Protein AF-A0A535F4F2-F1 (afdb_monomer_lite)

Sequence (66 aa):
RSSPAVFNGVVYAGSDDHKLYAIKADTGGTLWTVRTEGRVRSSPAVVNGIVYVGSEDHKLYAVKAD

Secondary structure (DSSP, 8-state):
----EEETTEEEEEETTTEEEEEETTT--EEEEEE-SS---SPPEEETTEEEEE-TTS-EEEEE--

Radius of gyration: 10.67 Å; chains: 1; bounding box: 25×22×25 Å

pLDDT: mean 96.88, std 4.73, range [70.5, 98.62]

Foldseek 3Di:
DEDWDDDPQWIWDWAQVQWIWTARNPPRHTPDIDGHPAGFRYYWDDDPQWIWTDGPVRDIDIHGND

Structure (mmCIF, N/CA/C/O backbone):
data_AF-A0A535F4F2-F1
#
_entry.id   AF-A0A535F4F2-F1
#
loop_
_atom_site.group_PDB
_atom_site.id
_atom_site.type_symbol
_atom_site.label_atom_id
_atom_site.label_alt_id
_atom_site.label_comp_id
_atom_site.label_asym_id
_atom_site.label_entity_id
_atom_site.label_seq_id
_atom_site.pdbx_PDB_ins_code
_atom_site.Cartn_x
_atom_site.Cartn_y
_atom_site.Cartn_z
_atom_site.occupancy
_atom_site.B_iso_or_equiv
_atom_site.auth_seq_id
_atom_site.auth_comp_id
_atom_site.auth_asym_id
_atom_site.auth_atom_id
_atom_site.pdbx_PDB_model_num
ATOM 1 N N . ARG A 1 1 ? 2.733 8.458 -8.544 1.00 70.50 1 ARG A N 1
ATOM 2 C CA . ARG A 1 1 ? 1.551 8.798 -7.717 1.00 70.50 1 ARG A CA 1
ATOM 3 C C . ARG A 1 1 ? 0.703 7.542 -7.623 1.00 70.50 1 ARG A C 1
ATOM 5 O O . ARG A 1 1 ? 0.201 7.115 -8.652 1.00 70.50 1 ARG A O 1
ATOM 12 N N . SER A 1 2 ? 0.624 6.938 -6.444 1.00 84.56 2 SER A N 1
ATOM 13 C CA . SER A 1 2 ? -0.217 5.774 -6.145 1.00 84.56 2 SER A CA 1
ATOM 14 C C . SER A 1 2 ? -1.445 6.197 -5.338 1.00 84.56 2 SER A C 1
ATOM 16 O O . SER A 1 2 ? -1.474 7.299 -4.780 1.00 84.56 2 SER A O 1
ATOM 18 N N . SER A 1 3 ? -2.448 5.323 -5.279 1.00 95.81 3 SER A N 1
ATOM 19 C CA . SER A 1 3 ? -3.530 5.407 -4.294 1.00 95.81 3 SER A CA 1
ATOM 20 C C . SER A 1 3 ? -3.225 4.473 -3.118 1.00 95.81 3 SER A C 1
ATOM 22 O O . SER A 1 3 ? -2.666 3.397 -3.344 1.00 95.81 3 SER A O 1
ATOM 24 N N . PRO A 1 4 ? -3.583 4.843 -1.878 1.00 97.00 4 PRO A N 1
ATOM 25 C CA . PRO A 1 4 ? -3.489 3.936 -0.739 1.00 97.00 4 PRO A CA 1
ATOM 26 C C . PRO A 1 4 ? -4.566 2.840 -0.799 1.00 97.00 4 PRO A C 1
ATOM 28 O O . PRO A 1 4 ? -5.591 3.005 -1.464 1.00 97.00 4 PRO A O 1
ATOM 31 N N . ALA A 1 5 ? -4.358 1.753 -0.054 1.00 98.12 5 ALA A N 1
ATOM 32 C CA . ALA A 1 5 ? -5.364 0.718 0.206 1.00 98.12 5 ALA A CA 1
ATOM 33 C C . ALA A 1 5 ? -5.722 0.683 1.694 1.00 98.12 5 ALA A C 1
ATOM 35 O O . ALA A 1 5 ? -4.867 0.950 2.534 1.00 98.12 5 ALA A O 1
ATOM 36 N N . VAL A 1 6 ? -6.966 0.337 2.030 1.00 97.62 6 VAL A N 1
ATOM 37 C CA . VAL A 1 6 ? -7.421 0.224 3.424 1.00 97.62 6 VAL A CA 1
ATOM 38 C C . VAL A 1 6 ? -7.988 -1.167 3.670 1.00 97.62 6 VAL A C 1
ATOM 40 O O . VAL A 1 6 ? -8.829 -1.633 2.905 1.00 97.62 6 VAL A O 1
ATOM 43 N N . PHE A 1 7 ? -7.544 -1.821 4.741 1.00 97.69 7 PHE A N 1
ATOM 44 C CA .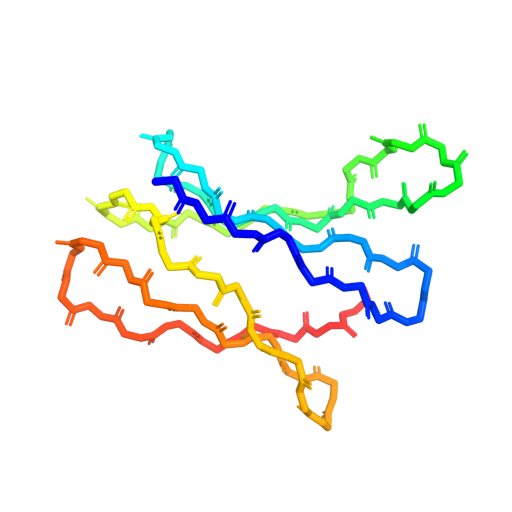 PHE A 1 7 ? -8.054 -3.119 5.184 1.00 97.69 7 PHE A CA 1
ATOM 45 C C . PHE A 1 7 ? -7.978 -3.200 6.712 1.00 97.69 7 PHE A C 1
ATOM 47 O O . PHE A 1 7 ? -6.966 -2.825 7.295 1.00 97.69 7 PHE A O 1
ATOM 54 N N . ASN A 1 8 ? -9.061 -3.636 7.366 1.00 96.56 8 ASN A N 1
ATOM 55 C CA . ASN A 1 8 ? -9.152 -3.798 8.826 1.00 96.56 8 ASN A CA 1
ATOM 56 C C . ASN A 1 8 ? -8.647 -2.599 9.658 1.00 96.56 8 ASN A C 1
ATOM 58 O O . ASN A 1 8 ? -7.973 -2.768 10.668 1.00 96.56 8 ASN A O 1
ATOM 62 N N . GLY A 1 9 ? -8.972 -1.372 9.241 1.00 97.25 9 GLY A N 1
ATOM 63 C CA . GLY A 1 9 ? -8.567 -0.163 9.971 1.00 97.25 9 GLY A CA 1
ATOM 64 C C . GLY A 1 9 ? -7.094 0.224 9.792 1.00 97.25 9 GLY A C 1
ATOM 65 O O . GLY A 1 9 ? -6.607 1.101 10.504 1.00 97.25 9 GLY A O 1
ATOM 66 N N . VAL A 1 10 ? -6.394 -0.382 8.830 1.00 98.50 10 VAL A N 1
ATOM 67 C CA . VAL A 1 10 ? -5.012 -0.055 8.472 1.00 98.50 10 VAL A CA 1
ATOM 68 C C . VAL A 1 10 ? -4.959 0.491 7.049 1.00 98.50 10 VAL A C 1
ATOM 70 O O . VAL A 1 10 ? -5.538 -0.080 6.126 1.00 98.50 10 VAL A O 1
ATOM 73 N N . VAL A 1 11 ? -4.265 1.613 6.878 1.00 98.31 11 VAL A N 1
ATOM 74 C CA . VAL A 1 11 ? -3.940 2.242 5.597 1.00 98.31 11 VAL A CA 1
ATOM 75 C C . VAL A 1 11 ? -2.566 1.756 5.148 1.00 98.31 11 VAL A C 1
ATOM 77 O O . VAL A 1 11 ? -1.586 1.895 5.879 1.00 98.31 11 VAL A O 1
ATOM 80 N N . TYR A 1 12 ? -2.484 1.250 3.924 1.00 98.38 12 TYR A N 1
ATOM 81 C CA . TYR A 1 12 ? -1.246 0.842 3.275 1.00 98.38 12 TYR A CA 1
ATOM 82 C C . TYR A 1 12 ? -0.895 1.810 2.152 1.00 98.38 12 TYR A C 1
ATOM 84 O O . TYR A 1 12 ? -1.729 2.091 1.285 1.00 98.38 12 TYR A O 1
ATOM 92 N N . ALA A 1 13 ? 0.340 2.305 2.145 1.00 98.00 13 ALA A N 1
ATOM 93 C CA . ALA A 1 13 ? 0.799 3.277 1.158 1.00 98.00 13 ALA A CA 1
ATOM 94 C C . ALA A 1 13 ? 2.261 3.042 0.765 1.00 98.00 13 ALA A C 1
ATOM 96 O O . ALA A 1 13 ? 3.139 2.932 1.619 1.00 98.00 13 ALA A O 1
ATOM 97 N N . GLY A 1 14 ? 2.515 2.984 -0.541 1.00 97.62 14 GLY A N 1
ATOM 98 C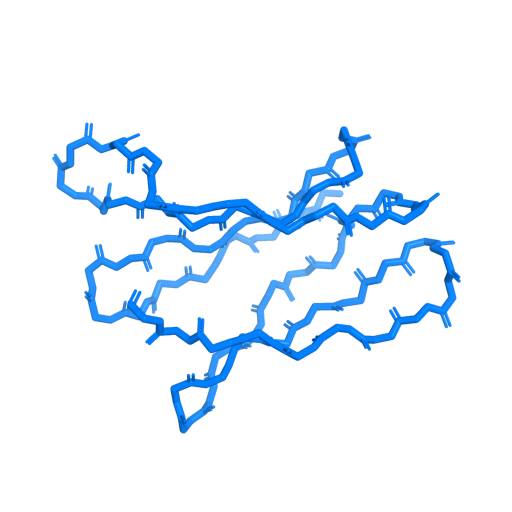 CA . GLY A 1 14 ? 3.865 3.063 -1.092 1.00 97.62 14 GLY A CA 1
ATOM 99 C C . GLY A 1 14 ? 4.360 4.509 -1.153 1.00 97.62 14 GLY A C 1
ATOM 100 O O . GLY A 1 14 ? 3.559 5.429 -1.332 1.00 97.62 14 GLY A O 1
ATOM 101 N N . SER A 1 15 ? 5.668 4.706 -1.008 1.00 97.19 15 SER A N 1
ATOM 102 C CA . SER A 1 15 ? 6.302 6.021 -0.981 1.00 97.19 15 SER A CA 1
ATOM 103 C C . SER A 1 15 ? 7.602 6.074 -1.801 1.00 97.19 15 SER A C 1
ATOM 105 O O . SER A 1 15 ? 8.274 5.066 -2.047 1.00 97.19 15 SER A O 1
ATOM 107 N N . ASP A 1 16 ? 7.962 7.286 -2.230 1.00 97.69 16 ASP A N 1
ATOM 108 C CA . ASP A 1 16 ? 9.188 7.592 -2.981 1.00 97.69 16 ASP A CA 1
ATOM 109 C C . ASP A 1 16 ? 10.460 7.515 -2.114 1.00 97.69 16 ASP A C 1
ATOM 111 O O . ASP A 1 16 ? 11.565 7.570 -2.648 1.00 97.69 16 ASP A O 1
ATOM 115 N N . ASP A 1 17 ? 10.323 7.341 -0.798 1.00 97.88 17 ASP A N 1
ATOM 116 C CA . ASP A 1 17 ? 11.420 7.122 0.157 1.00 97.88 17 ASP A CA 1
ATOM 117 C C . ASP A 1 17 ? 11.850 5.645 0.283 1.00 97.88 17 ASP A C 1
ATOM 119 O O . ASP A 1 17 ? 12.538 5.268 1.236 1.00 97.88 17 ASP A O 1
ATOM 123 N N . HIS A 1 18 ? 11.450 4.822 -0.691 1.00 98.00 18 HIS A N 1
ATOM 124 C CA . HIS A 1 18 ? 11.747 3.390 -0.779 1.00 98.00 18 HIS A CA 1
ATOM 125 C C . HIS A 1 18 ? 11.105 2.560 0.340 1.00 98.00 18 HIS A C 1
ATOM 127 O O . HIS A 1 18 ? 11.728 1.656 0.908 1.00 98.00 18 HIS A O 1
ATOM 133 N N . LYS A 1 19 ? 9.858 2.890 0.703 1.00 98.19 19 LYS A N 1
ATOM 134 C CA . LYS A 1 19 ? 9.111 2.157 1.728 1.00 98.19 19 LYS A CA 1
ATOM 135 C C . LYS A 1 19 ? 7.654 1.898 1.359 1.00 98.19 19 LYS A C 1
ATOM 137 O O . LYS A 1 19 ? 6.988 2.716 0.723 1.00 98.19 19 LYS A O 1
ATOM 142 N N . LEU A 1 20 ? 7.156 0.765 1.851 1.00 98.25 20 LEU A N 1
ATOM 143 C CA . LEU A 1 20 ? 5.738 0.498 2.081 1.00 98.25 20 LEU A CA 1
ATOM 144 C C . LEU A 1 20 ? 5.422 0.790 3.551 1.00 98.25 20 LEU A C 1
ATOM 146 O O . LEU A 1 20 ? 6.099 0.278 4.444 1.00 98.25 20 LEU A O 1
ATOM 150 N N . TYR A 1 21 ? 4.380 1.575 3.790 1.00 98.19 21 TYR A N 1
ATOM 151 C CA . TYR A 1 21 ? 3.883 1.929 5.114 1.00 98.19 21 TYR A CA 1
ATOM 152 C C . TYR A 1 21 ? 2.594 1.181 5.436 1.00 98.19 21 TYR A C 1
ATOM 154 O O . TYR A 1 21 ? 1.736 1.050 4.564 1.00 98.19 21 TYR A O 1
ATOM 162 N N . ALA A 1 22 ? 2.439 0.783 6.699 1.00 98.44 22 ALA A N 1
ATOM 163 C CA . ALA A 1 22 ? 1.163 0.429 7.308 1.00 98.44 22 ALA A CA 1
ATOM 164 C C . ALA A 1 22 ? 0.867 1.388 8.460 1.00 98.44 22 ALA A C 1
ATOM 166 O O . ALA A 1 22 ? 1.677 1.557 9.375 1.00 98.44 22 ALA A O 1
ATOM 167 N N . ILE A 1 23 ? -0.288 2.039 8.403 1.00 98.38 23 ILE A N 1
ATOM 168 C CA . ILE A 1 23 ? -0.649 3.155 9.275 1.00 98.38 23 ILE A CA 1
ATOM 169 C C . ILE A 1 23 ? -2.031 2.887 9.861 1.00 98.38 23 ILE A C 1
ATOM 171 O O . ILE A 1 23 ? -2.958 2.552 9.128 1.00 98.38 23 ILE A O 1
ATOM 175 N N . LYS A 1 24 ? -2.205 3.065 11.170 1.00 98.19 24 LYS A N 1
ATOM 176 C CA . LYS A 1 24 ? -3.527 3.020 11.800 1.00 98.19 24 LYS A CA 1
ATOM 177 C C . LYS A 1 24 ? -4.421 4.124 11.238 1.00 98.19 24 LYS A C 1
ATOM 179 O O . LYS A 1 24 ? -4.060 5.299 11.294 1.00 98.19 24 LYS A O 1
ATOM 184 N N . ALA A 1 25 ? -5.593 3.757 10.730 1.00 97.69 25 ALA A N 1
ATOM 185 C CA . ALA A 1 25 ? -6.505 4.696 10.079 1.00 97.69 25 ALA A CA 1
ATOM 186 C C . ALA A 1 25 ? -7.120 5.723 11.046 1.00 97.69 25 ALA A C 1
ATOM 188 O O . ALA A 1 25 ? -7.471 6.819 10.623 1.00 97.69 25 ALA A O 1
ATOM 189 N N . ASP A 1 26 ? -7.248 5.380 12.330 1.00 97.69 26 ASP A N 1
ATOM 190 C CA . ASP A 1 26 ? -7.879 6.217 13.358 1.00 97.69 26 ASP A CA 1
ATOM 191 C C . ASP A 1 26 ? -6.944 7.280 13.955 1.00 97.69 26 ASP A C 1
ATOM 193 O O . ASP A 1 26 ? -7.379 8.361 14.342 1.00 97.69 26 ASP A O 1
ATOM 197 N N . THR A 1 27 ? -5.652 6.974 14.028 1.00 98.12 27 THR A N 1
ATOM 198 C CA . THR A 1 27 ? -4.657 7.749 14.780 1.00 98.12 27 THR A CA 1
ATOM 199 C C . THR A 1 27 ? -3.523 8.267 13.908 1.00 98.12 27 THR A C 1
ATOM 201 O O . THR A 1 27 ? -2.772 9.137 14.343 1.00 98.12 27 THR A O 1
ATOM 204 N N . GLY A 1 28 ? -3.345 7.726 12.699 1.00 97.62 28 GLY A N 1
ATOM 205 C CA . GLY A 1 28 ? -2.189 8.022 11.850 1.00 97.62 28 GLY A CA 1
ATOM 206 C C . GLY A 1 28 ? -0.876 7.419 12.365 1.00 97.62 28 GLY A C 1
ATOM 207 O O . GLY A 1 28 ? 0.186 7.674 11.798 1.00 97.62 28 GLY A O 1
ATOM 208 N N . GLY A 1 29 ? -0.921 6.615 13.432 1.00 98.25 29 GLY A N 1
ATOM 209 C CA . GLY A 1 29 ? 0.255 5.949 13.984 1.00 98.25 29 GLY A CA 1
ATOM 210 C C . GLY A 1 29 ? 0.801 4.896 13.022 1.00 98.25 29 GLY A C 1
ATOM 211 O O . GLY A 1 29 ? 0.048 4.078 12.499 1.00 98.25 29 GLY A O 1
ATOM 212 N N . THR A 1 30 ? 2.113 4.887 12.795 1.0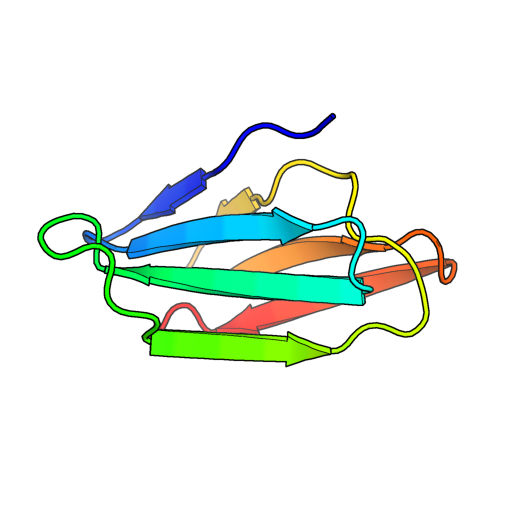0 98.06 30 THR A N 1
ATOM 213 C CA . THR A 1 30 ? 2.757 3.848 11.977 1.00 98.06 30 THR A CA 1
ATOM 214 C C . THR A 1 30 ? 2.777 2.525 12.740 1.00 98.06 30 THR A C 1
ATOM 216 O O . THR A 1 30 ? 3.296 2.466 13.852 1.00 98.06 30 THR A O 1
ATOM 219 N N . LEU A 1 31 ? 2.220 1.470 12.144 1.00 98.00 31 LEU A N 1
ATOM 220 C CA . LEU A 1 31 ? 2.299 0.102 12.664 1.00 98.00 31 LEU A CA 1
ATOM 221 C C . LEU A 1 31 ? 3.636 -0.531 12.296 1.00 98.00 31 LEU A C 1
ATOM 223 O O . LEU A 1 31 ? 4.342 -1.052 13.155 1.00 98.00 31 LEU A O 1
ATOM 227 N N . TRP A 1 32 ? 3.991 -0.455 11.014 1.00 98.44 32 TRP A N 1
ATOM 228 C CA . TRP A 1 32 ? 5.246 -0.974 10.492 1.00 98.44 32 TRP A CA 1
ATOM 229 C C . TRP A 1 32 ? 5.604 -0.329 9.154 1.00 98.44 32 TRP A C 1
ATOM 231 O O . TRP A 1 32 ? 4.781 0.307 8.488 1.00 98.44 32 TRP A O 1
ATOM 241 N N . THR A 1 33 ? 6.861 -0.525 8.753 1.00 98.25 33 THR A N 1
ATOM 242 C CA . THR A 1 33 ? 7.363 -0.164 7.426 1.00 98.25 33 THR A CA 1
ATOM 243 C C . THR A 1 33 ? 8.210 -1.287 6.854 1.00 98.25 33 THR A C 1
ATOM 245 O O . THR A 1 33 ? 9.011 -1.874 7.582 1.00 98.25 33 THR A O 1
ATOM 248 N N . VAL A 1 34 ? 8.114 -1.516 5.548 1.00 98.06 34 VAL A N 1
ATOM 249 C CA . VAL A 1 34 ? 9.017 -2.407 4.808 1.00 98.06 34 VAL A CA 1
ATOM 250 C C . VAL A 1 34 ? 9.850 -1.577 3.847 1.00 98.06 34 VAL A C 1
ATOM 252 O O . VAL A 1 34 ? 9.301 -0.791 3.078 1.00 98.06 34 VAL A O 1
ATOM 255 N N . ARG A 1 35 ? 11.174 -1.749 3.901 1.00 98.31 35 ARG A N 1
ATOM 256 C CA . ARG A 1 35 ? 12.111 -1.096 2.984 1.00 98.31 35 ARG A CA 1
ATOM 257 C C . ARG A 1 35 ? 12.210 -1.882 1.677 1.00 98.31 35 ARG A C 1
ATOM 259 O O . ARG A 1 35 ? 12.338 -3.105 1.689 1.00 98.31 35 ARG A O 1
ATOM 266 N N . THR A 1 36 ? 12.190 -1.155 0.574 1.00 98.19 36 THR A N 1
ATOM 267 C CA . THR A 1 36 ? 12.483 -1.627 -0.780 1.00 98.19 36 THR A CA 1
ATOM 268 C C . THR A 1 36 ? 13.788 -0.988 -1.264 1.00 98.19 36 THR A C 1
ATOM 270 O O . THR A 1 36 ? 14.308 -0.069 -0.628 1.00 98.19 36 THR A O 1
ATOM 273 N N . GLU A 1 37 ? 14.348 -1.463 -2.376 1.00 98.38 37 GLU A N 1
ATOM 274 C CA . GLU A 1 37 ? 15.565 -0.865 -2.961 1.00 98.38 37 GLU A CA 1
ATOM 275 C C . GLU A 1 37 ? 15.240 0.187 -4.036 1.00 98.38 37 GLU A C 1
ATOM 277 O O . GLU A 1 37 ? 16.128 0.841 -4.577 1.00 98.38 37 GLU A O 1
ATOM 282 N N . GLY A 1 38 ? 13.952 0.374 -4.330 1.00 98.38 38 GLY A N 1
ATOM 283 C CA . GLY A 1 38 ? 13.431 1.349 -5.281 1.00 98.38 38 GLY A CA 1
ATOM 284 C C . GLY A 1 38 ? 12.153 2.000 -4.767 1.00 98.38 38 GLY A C 1
ATOM 285 O O . GLY A 1 38 ? 11.623 1.635 -3.718 1.00 98.38 38 GLY A O 1
ATOM 286 N N . ARG A 1 39 ? 11.655 3.011 -5.481 1.00 98.31 39 ARG A N 1
ATOM 287 C CA . ARG A 1 39 ? 10.449 3.747 -5.075 1.00 98.31 39 ARG A CA 1
ATOM 288 C C . ARG A 1 39 ? 9.221 2.859 -5.170 1.00 98.31 39 ARG A C 1
ATOM 290 O O . ARG A 1 39 ? 9.053 2.120 -6.139 1.00 98.31 39 ARG A O 1
ATOM 297 N N . VAL A 1 40 ? 8.311 2.996 -4.215 1.00 98.06 40 VAL A N 1
ATOM 298 C CA . VAL A 1 40 ? 7.071 2.219 -4.192 1.00 98.06 40 VAL A CA 1
ATOM 299 C C . VAL A 1 40 ? 5.941 3.076 -4.754 1.00 98.06 40 VAL A C 1
ATOM 301 O O . VAL A 1 40 ? 5.178 3.706 -4.026 1.00 98.06 40 VAL A O 1
ATOM 304 N N . ARG A 1 41 ? 5.852 3.138 -6.086 1.00 96.88 41 ARG A N 1
ATOM 305 C CA . ARG A 1 41 ? 4.889 4.002 -6.795 1.00 96.88 41 ARG A CA 1
ATOM 306 C C . ARG A 1 41 ? 3.628 3.306 -7.291 1.00 96.88 41 ARG A C 1
ATOM 308 O O . ARG A 1 41 ? 2.762 3.985 -7.845 1.00 96.88 41 ARG A O 1
ATOM 315 N N . SER A 1 42 ? 3.505 1.994 -7.106 1.00 96.69 42 SER A N 1
ATOM 316 C CA . SER A 1 42 ? 2.260 1.273 -7.390 1.00 96.69 42 SER A CA 1
ATOM 317 C C . SER A 1 42 ? 1.249 1.431 -6.251 1.00 96.69 42 SER A C 1
ATOM 319 O O . SER A 1 42 ? 1.640 1.602 -5.096 1.00 96.69 42 SER A O 1
ATOM 321 N N . SER A 1 43 ? -0.044 1.339 -6.564 1.00 97.75 43 SER A N 1
ATOM 322 C CA . SER A 1 43 ? -1.094 1.230 -5.545 1.00 97.75 43 SER A CA 1
ATOM 323 C C . SER A 1 43 ? -1.035 -0.150 -4.873 1.00 97.75 43 SER A C 1
ATOM 325 O O . SER A 1 43 ? -1.001 -1.147 -5.598 1.00 97.75 43 SER A O 1
ATOM 327 N N . PRO A 1 44 ? -1.025 -0.246 -3.529 1.00 98.00 44 PRO A N 1
ATOM 328 C CA . PRO A 1 44 ? -1.083 -1.534 -2.845 1.00 98.00 44 PRO A CA 1
ATOM 329 C C . PRO A 1 44 ? -2.405 -2.268 -3.114 1.00 98.00 44 PRO A C 1
ATOM 331 O O . PRO A 1 44 ? -3.449 -1.635 -3.274 1.00 98.00 44 PRO A O 1
ATOM 334 N N . ALA A 1 45 ? -2.377 -3.600 -3.107 1.00 98.44 45 ALA A N 1
ATOM 335 C CA . ALA A 1 45 ? -3.567 -4.451 -3.146 1.00 98.44 45 ALA A CA 1
ATOM 336 C C . ALA A 1 45 ? -3.568 -5.395 -1.943 1.00 98.44 45 ALA A C 1
ATOM 338 O O . ALA A 1 45 ? -2.533 -5.973 -1.625 1.00 98.44 45 ALA A O 1
ATOM 339 N N . VAL A 1 46 ? -4.714 -5.564 -1.280 1.00 98.25 46 VAL A N 1
ATOM 340 C CA . VAL A 1 46 ? -4.827 -6.442 -0.107 1.00 98.25 46 VAL A CA 1
ATOM 341 C C . VAL A 1 46 ? -5.784 -7.586 -0.410 1.00 98.25 46 VAL A C 1
ATOM 343 O O . VAL A 1 46 ? -6.931 -7.352 -0.783 1.00 98.25 46 VAL A O 1
ATOM 346 N N . VAL A 1 47 ? -5.323 -8.824 -0.244 1.00 98.00 47 VAL A N 1
ATOM 347 C CA . VAL A 1 47 ? -6.153 -10.032 -0.367 1.00 98.00 47 VAL A CA 1
ATOM 348 C C . VAL A 1 47 ? -5.675 -11.079 0.630 1.00 98.00 47 VAL A C 1
ATOM 350 O O . VAL A 1 47 ? -4.474 -11.256 0.817 1.00 98.00 47 VAL A O 1
ATOM 353 N N . ASN A 1 48 ? -6.613 -11.754 1.301 1.00 96.38 48 ASN A N 1
ATOM 354 C CA . ASN A 1 48 ? -6.330 -12.798 2.295 1.00 96.38 48 ASN A CA 1
ATOM 355 C C . ASN A 1 48 ? -5.290 -12.385 3.357 1.00 96.38 48 ASN A C 1
ATOM 357 O O . ASN A 1 48 ? -4.448 -13.184 3.756 1.00 96.38 48 ASN A O 1
ATOM 361 N N . GLY A 1 49 ? -5.332 -11.122 3.798 1.00 96.75 49 GLY A N 1
ATOM 362 C CA . GLY A 1 49 ? -4.402 -10.599 4.800 1.00 96.75 49 GLY A CA 1
ATOM 363 C C . GLY A 1 49 ? -2.967 -10.405 4.297 1.00 96.75 49 GLY A C 1
ATOM 364 O O . GLY A 1 49 ? -2.055 -10.330 5.113 1.00 96.75 49 GLY A O 1
ATOM 365 N N . ILE A 1 50 ? -2.746 -10.327 2.983 1.00 98.44 50 ILE A N 1
ATOM 366 C CA . ILE A 1 50 ? -1.447 -10.025 2.376 1.00 98.44 50 ILE A CA 1
ATOM 367 C C . ILE A 1 50 ? -1.560 -8.752 1.539 1.00 98.44 50 ILE A C 1
ATOM 369 O O . ILE A 1 50 ? -2.459 -8.620 0.709 1.00 98.44 50 ILE A O 1
ATOM 373 N N . VAL A 1 51 ? -0.630 -7.827 1.758 1.00 98.50 51 VAL A N 1
ATOM 374 C CA . VAL A 1 51 ? -0.436 -6.597 0.993 1.00 98.50 51 VAL A CA 1
ATOM 375 C C . VAL A 1 51 ? 0.572 -6.861 -0.118 1.00 98.50 51 VAL A C 1
ATOM 377 O O . VAL A 1 51 ? 1.719 -7.219 0.147 1.00 98.50 51 VAL A O 1
ATOM 380 N N . TYR A 1 52 ? 0.152 -6.640 -1.356 1.00 98.62 52 TYR A N 1
ATOM 381 C CA . TYR A 1 52 ? 0.979 -6.739 -2.549 1.00 98.62 52 TYR A CA 1
ATOM 382 C C . TYR A 1 52 ? 1.311 -5.350 -3.071 1.00 98.62 52 TYR A C 1
ATOM 384 O O . TYR A 1 52 ? 0.420 -4.509 -3.215 1.00 98.62 52 TYR A O 1
ATOM 392 N N . VAL A 1 53 ? 2.586 -5.108 -3.377 1.00 98.44 53 VAL A N 1
ATOM 393 C CA . VAL A 1 53 ? 3.027 -3.834 -3.950 1.00 98.44 53 VAL A CA 1
ATOM 394 C C . VAL A 1 53 ? 4.239 -4.021 -4.863 1.00 98.44 53 VAL A C 1
ATOM 396 O O . VAL A 1 53 ? 5.173 -4.756 -4.541 1.00 98.44 53 VAL A O 1
ATOM 399 N N . GLY A 1 54 ? 4.215 -3.368 -6.022 1.00 98.38 54 GLY A N 1
ATOM 400 C CA . GLY A 1 54 ? 5.349 -3.293 -6.936 1.00 98.38 54 GLY A CA 1
ATOM 401 C C . GLY A 1 54 ? 6.288 -2.140 -6.579 1.00 98.38 54 GLY A C 1
ATOM 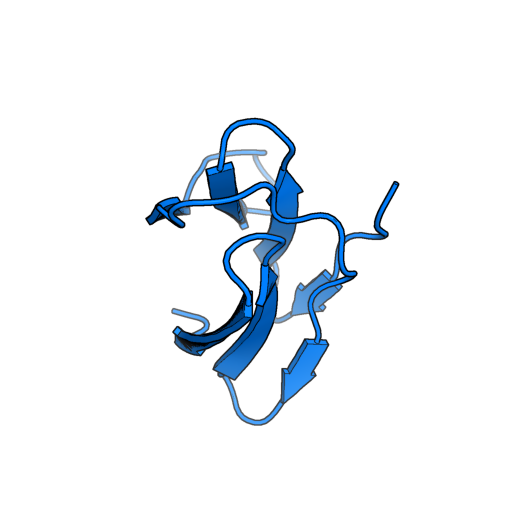402 O O . GLY A 1 54 ? 5.850 -1.054 -6.182 1.00 98.38 54 GLY A O 1
ATOM 403 N N . SER A 1 55 ? 7.584 -2.371 -6.752 1.00 98.25 55 SER A N 1
ATOM 404 C CA . SER A 1 55 ? 8.646 -1.388 -6.532 1.00 98.25 55 SER A CA 1
ATOM 405 C C . SER A 1 55 ? 9.410 -1.115 -7.831 1.00 98.25 55 SER A C 1
ATOM 407 O O . SER A 1 55 ? 9.508 -1.974 -8.710 1.00 98.25 55 SER A O 1
ATOM 409 N N . GLU A 1 56 ? 9.975 0.087 -7.959 1.00 98.31 56 GLU A N 1
ATOM 410 C CA . GLU A 1 56 ? 10.880 0.448 -9.062 1.00 98.31 56 GLU A CA 1
ATOM 411 C C . GLU A 1 56 ? 12.215 -0.336 -9.019 1.00 98.31 56 GLU A C 1
ATOM 413 O O . GLU A 1 56 ? 12.996 -0.235 -9.956 1.00 98.31 56 GLU A O 1
ATOM 418 N N . ASP A 1 57 ? 12.468 -1.167 -7.995 1.00 98.38 57 ASP A N 1
ATOM 419 C CA . ASP A 1 57 ? 13.600 -2.120 -7.945 1.00 98.38 57 ASP A CA 1
ATOM 420 C C . ASP A 1 57 ? 13.369 -3.433 -8.717 1.00 98.38 57 ASP A C 1
ATOM 422 O O . ASP A 1 57 ? 14.126 -4.396 -8.564 1.00 98.38 57 ASP A O 1
ATOM 426 N N . HIS A 1 58 ? 12.326 -3.473 -9.546 1.00 98.44 58 HIS A N 1
ATOM 427 C CA . HIS A 1 58 ? 11.934 -4.622 -10.362 1.00 98.44 58 HIS A 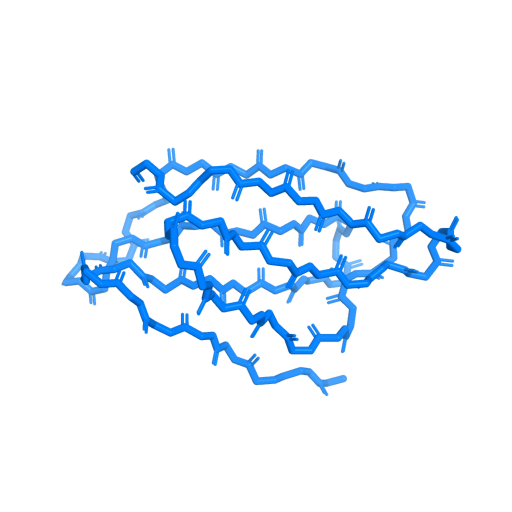CA 1
ATOM 428 C C . HIS A 1 58 ? 11.413 -5.831 -9.566 1.00 98.44 58 HIS A C 1
ATOM 430 O O . HIS A 1 58 ? 11.371 -6.941 -10.10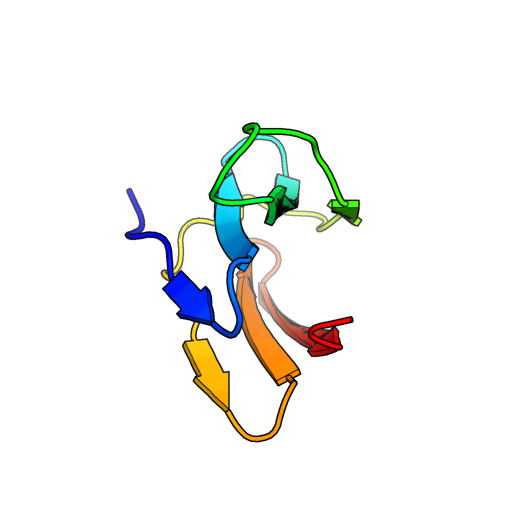4 1.00 98.44 58 HIS A O 1
ATOM 436 N N . LYS A 1 59 ? 10.975 -5.644 -8.313 1.00 98.62 59 LYS A N 1
ATOM 437 C CA . LYS A 1 59 ? 10.381 -6.708 -7.487 1.00 98.62 59 LYS A CA 1
ATOM 438 C C . LYS A 1 59 ? 8.921 -6.434 -7.122 1.00 98.62 59 LYS A C 1
ATOM 440 O O . LYS A 1 59 ? 8.467 -5.293 -7.010 1.00 98.62 59 LYS A O 1
ATOM 445 N N . LEU A 1 60 ? 8.198 -7.531 -6.890 1.00 98.56 60 LEU A N 1
ATOM 446 C CA . LEU A 1 60 ? 6.893 -7.554 -6.232 1.00 98.56 60 LEU A CA 1
ATOM 447 C C . LEU A 1 60 ? 7.095 -7.973 -4.774 1.00 98.56 60 LEU A C 1
ATOM 449 O O . LEU A 1 60 ? 7.690 -9.016 -4.504 1.00 98.56 60 LEU A O 1
ATOM 453 N N . TYR A 1 61 ? 6.577 -7.176 -3.849 1.00 98.38 61 TYR A N 1
ATOM 454 C CA . TYR A 1 61 ? 6.606 -7.457 -2.419 1.00 98.38 61 TYR A CA 1
ATOM 455 C C . TYR A 1 61 ? 5.247 -7.989 -1.968 1.00 98.38 61 TYR A C 1
ATOM 457 O O . TYR A 1 61 ? 4.211 -7.491 -2.407 1.00 98.38 61 TYR A O 1
ATOM 465 N N . ALA A 1 62 ? 5.268 -8.980 -1.078 1.00 98.44 62 ALA A N 1
ATOM 466 C CA . ALA A 1 62 ? 4.101 -9.534 -0.405 1.00 98.44 62 ALA A CA 1
ATOM 467 C C . ALA A 1 62 ? 4.355 -9.485 1.106 1.00 98.44 62 ALA A C 1
ATOM 469 O O . ALA A 1 62 ? 5.294 -10.111 1.597 1.00 98.44 62 ALA A O 1
ATOM 470 N N . VAL A 1 63 ? 3.560 -8.701 1.830 1.00 98.19 63 VAL A N 1
ATOM 471 C CA . VAL A 1 63 ? 3.761 -8.414 3.258 1.00 98.19 63 VAL A CA 1
ATOM 472 C C . VAL A 1 63 ? 2.479 -8.718 4.013 1.00 98.19 63 VAL A C 1
ATOM 474 O O . VAL A 1 63 ? 1.392 -8.418 3.527 1.00 98.19 63 VAL A O 1
ATOM 477 N N . LYS A 1 64 ? 2.578 -9.316 5.196 1.00 97.38 64 LYS A N 1
ATOM 478 C CA . LYS A 1 64 ? 1.398 -9.621 6.003 1.00 97.38 64 LYS A CA 1
ATOM 479 C C . LYS A 1 64 ? 0.712 -8.334 6.477 1.00 97.38 64 LYS A C 1
ATOM 481 O O . LYS A 1 64 ? 1.364 -7.398 6.930 1.00 97.38 64 LYS A O 1
ATOM 486 N N . ALA A 1 65 ? -0.608 -8.300 6.349 1.00 90.62 65 ALA A N 1
ATOM 487 C CA . ALA A 1 65 ? -1.476 -7.307 6.960 1.00 90.62 65 ALA A CA 1
ATOM 488 C C . ALA A 1 65 ? -1.699 -7.715 8.425 1.00 90.62 65 ALA A C 1
ATOM 490 O O . ALA A 1 65 ? -2.709 -8.338 8.750 1.00 90.62 65 ALA A O 1
ATOM 491 N N . ASP A 1 66 ? -0.690 -7.462 9.261 1.00 74.56 66 ASP A N 1
ATOM 492 C CA . ASP A 1 66 ? -0.753 -7.619 10.722 1.00 74.56 66 ASP A CA 1
ATOM 493 C C . ASP A 1 66 ? -1.440 -6.429 11.401 1.00 74.56 66 ASP A C 1
ATOM 495 O O . ASP A 1 66 ? -1.185 -5.279 10.960 1.00 74.56 66 ASP A O 1
#